Protein 1QLS (pdb70)

B-factor: mean 43.52, std 19.78, range [16.51, 104.33]

Sequence (106 aa):
PTETERCIESLIAIFQKHAGRDGNNTKISKTEFLIFMNTELAAFTQNQKDPGVLDRMMKKLDLDSDGQLDFQEFLNLIGGLAIACHDSFIKSTQKAMVSAFLKQAW

Solvent-accessible surface area: 6908 Å² total; per-residue (Å²): 149,84,118,100,95,98,60,106,119,35,51,84,56,47,3,75,128,4,0,38,123,72,91,54,76,80,51,0,23,85,89,4,2,84,61,4,0,69,85,84,23,25,25,3,14,135,61,23,175,73,110,19,7,18,62,145,24,2,112,171,22,4,124,92,88,71,33,47,0,45,64,124,7,1,63,70,7,43,28,42,29,59,114,41,7,106,68,40,98,54,147,65,76,138,219,124,95,71,41,40,12,8,112,139,34,172

Organism: Sus scrofa (NCBI:txid9823)

Structure (mmCIF, N/CA/C/O backbone):
data_1QLS
#
_entry.id   1QLS
#
_cell.length_a   77.510
_cell.length_b   77.510
_cell.length_c   111.610
_cell.angle_alpha   90.00
_cell.angle_beta   90.00
_cell.angle_gamma   120.00
#
_symmetry.space_group_name_H-M   'P 61 2 2'
#
loop_
_entity.id
_entity.type
_entity.pdbx_description
1 polymer 'S100C PROTEIN'
2 polymer 'ANNEXIN I'
3 non-polymer 'CALCIUM ION'
4 water water
#
loop_
_atom_site.group_PDB
_atom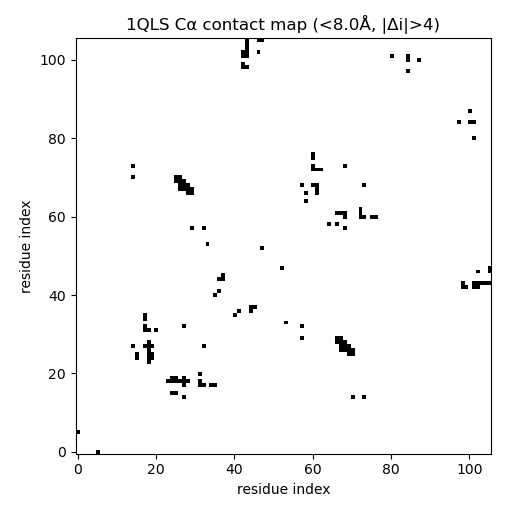_site.id
_atom_site.type_symbol
_atom_site.label_atom_id
_atom_site.label_alt_id
_atom_site.label_comp_id
_atom_site.label_asym_id
_atom_site.label_entity_id
_atom_site.label_seq_id
_atom_site.pdbx_PDB_ins_code
_atom_site.Cartn_x
_atom_site.Cartn_y
_atom_site.Cartn_z
_atom_site.occupancy
_atom_site.B_iso_or_equiv
_atom_site.auth_seq_id
_atom_site.auth_comp_id
_atom_site.auth_asym_id
_atom_site.auth_atom_id
_atom_site.pdbx_PDB_model_num
ATOM 1 N N . PRO A 1 5 ? -13.405 71.471 65.891 1.00 52.35 5 PRO A N 1
ATOM 2 C CA . PRO A 1 5 ? -12.039 71.411 65.295 1.00 50.37 5 PRO A CA 1
ATOM 3 C C . PRO A 1 5 ? -11.889 72.242 64.028 1.00 45.18 5 PRO A C 1
ATOM 4 O O . PRO A 1 5 ? -12.766 72.309 63.176 1.00 44.21 5 PRO A O 1
ATOM 8 N N . THR A 1 6 ? -10.735 72.888 63.924 1.00 42.32 6 THR A N 1
ATOM 9 C CA . THR A 1 6 ? -10.503 73.688 62.683 1.00 39.40 6 THR A CA 1
ATOM 10 C C . THR A 1 6 ? -10.209 72.775 61.524 1.00 37.69 6 THR A C 1
ATOM 11 O O . THR A 1 6 ? -10.000 71.560 61.687 1.00 34.93 6 THR A O 1
ATOM 15 N N . GLU A 1 7 ? -10.130 73.361 60.316 1.00 38.51 7 GLU A N 1
ATOM 16 C CA . GLU A 1 7 ? -9.773 72.516 59.175 1.00 37.89 7 GLU A CA 1
ATOM 17 C C . GLU A 1 7 ? -8.333 71.998 59.384 1.00 35.65 7 GLU A C 1
ATOM 18 O O . GLU A 1 7 ? -8.061 70.866 58.999 1.00 33.94 7 GLU A O 1
ATOM 24 N N . THR A 1 8 ? -7.445 72.805 59.968 1.00 31.94 8 THR A N 1
ATOM 25 C CA . THR A 1 8 ? -6.097 72.293 60.130 1.00 33.38 8 THR A CA 1
ATOM 26 C C . THR A 1 8 ? -6.074 71.160 61.126 1.00 34.17 8 THR A C 1
ATOM 27 O O . THR A 1 8 ? -5.405 70.154 60.911 1.00 32.83 8 THR A O 1
ATOM 31 N N . GLU A 1 9 ? -6.842 71.298 62.212 1.00 34.65 9 GLU A N 1
ATOM 32 C CA . GLU A 1 9 ? -6.896 70.243 63.194 1.00 36.52 9 GLU A CA 1
ATOM 33 C C . GLU A 1 9 ? -7.483 68.942 62.594 1.00 34.11 9 GLU A C 1
ATOM 34 O O . GLU A 1 9 ? -7.049 67.843 62.839 1.00 31.69 9 GLU A O 1
ATOM 40 N N . ARG A 1 10 ? -8.522 69.105 61.806 1.00 33.00 10 ARG A N 1
ATOM 41 C CA . ARG A 1 10 ? -9.185 67.981 61.215 1.00 36.61 10 ARG A CA 1
ATOM 42 C C . ARG A 1 10 ? -8.253 67.248 60.242 1.00 36.86 10 ARG A C 1
ATOM 43 O O . ARG A 1 10 ? -8.276 66.030 60.231 1.00 35.47 10 ARG A O 1
ATOM 51 N N . CYS A 1 11 ? -7.486 68.015 59.453 1.00 33.61 11 CYS A N 1
ATOM 52 C CA . CYS A 1 11 ? -6.567 67.428 58.523 1.00 34.07 11 CYS A CA 1
ATOM 53 C C . CYS A 1 11 ? -5.418 66.750 59.236 1.00 32.34 11 CYS A C 1
ATOM 54 O O . CYS A 1 11 ? -5.003 65.691 58.785 1.00 32.05 11 CYS A O 1
ATOM 57 N N . ILE A 1 12 ? -4.933 67.274 60.363 1.00 30.46 12 ILE A N 1
ATOM 58 C CA . ILE A 1 12 ? -3.880 66.602 61.096 1.00 31.77 12 ILE A CA 1
ATOM 59 C C . ILE A 1 12 ? -4.446 65.262 61.595 1.00 33.32 12 ILE A C 1
ATOM 60 O O . ILE A 1 12 ? -3.826 64.212 61.562 1.00 31.62 12 ILE A O 1
ATOM 65 N N . GLU A 1 13 ? -5.691 65.307 62.067 1.00 32.78 13 GLU A N 1
ATOM 66 C CA . GLU A 1 13 ? -6.287 64.082 62.565 1.00 37.72 13 GLU A CA 1
ATOM 67 C C . GLU A 1 13 ? -6.551 63.029 61.479 1.00 35.20 13 GLU A C 1
ATOM 68 O O . GLU A 1 13 ? -6.337 61.843 61.734 1.00 32.63 13 GLU A O 1
ATOM 74 N N . SER A 1 14 ? -7.034 63.466 60.315 1.00 33.10 14 SER A N 1
ATOM 75 C CA . SER A 1 14 ? -7.216 62.570 59.200 1.00 35.12 14 SER A CA 1
ATOM 76 C C . SER A 1 14 ? -5.861 61.943 58.795 1.00 33.50 14 SER A C 1
ATOM 77 O O . SER A 1 14 ? -5.864 60.751 58.524 1.00 34.35 14 SER A O 1
ATOM 80 N N . LEU A 1 15 ? -4.788 62.759 58.776 1.00 31.56 15 LEU A N 1
ATOM 81 C CA . LEU A 1 15 ? -3.495 62.177 58.391 1.00 31.39 15 LEU A CA 1
ATOM 82 C C . LEU A 1 15 ? -3.161 60.967 59.247 1.00 32.39 15 LEU A C 1
ATOM 83 O O . LEU A 1 15 ? -2.813 59.873 58.747 1.00 32.88 15 LEU A O 1
ATOM 88 N N . ILE A 1 16 ? -3.320 61.151 60.562 1.00 29.56 16 ILE A N 1
ATOM 89 C CA . ILE A 1 16 ? -3.076 60.130 61.530 1.00 29.87 16 ILE A CA 1
ATOM 90 C C . ILE A 1 16 ? -4.012 58.953 61.302 1.00 32.49 16 ILE A C 1
ATOM 91 O O . ILE A 1 16 ? -3.524 57.834 61.302 1.00 32.73 16 ILE A O 1
ATOM 96 N N . ALA A 1 17 ? -5.317 59.186 61.098 1.00 31.16 17 ALA A N 1
ATOM 97 C CA . ALA A 1 17 ? -6.238 58.110 60.892 1.00 30.16 17 ALA A CA 1
ATOM 98 C C . ALA A 1 17 ? -5.924 57.344 59.606 1.00 29.19 17 ALA A C 1
ATOM 99 O O . ALA A 1 17 ? -6.053 56.143 59.569 1.00 29.63 17 ALA A O 1
ATOM 101 N N . ILE A 1 18 ? -5.588 58.065 58.537 1.00 28.34 18 ILE A N 1
ATOM 102 C CA . ILE A 1 18 ? -5.317 57.358 57.277 1.00 27.30 18 ILE A CA 1
ATOM 103 C C . ILE A 1 18 ? -4.104 56.474 57.444 1.00 26.33 18 ILE A C 1
ATOM 104 O O . ILE A 1 18 ? -4.108 55.311 57.042 1.00 27.47 18 ILE A O 1
ATOM 109 N N . PHE A 1 19 ? -3.052 57.032 58.071 1.00 26.52 19 PHE A N 1
ATOM 110 C CA . PHE A 1 19 ? -1.867 56.184 58.265 1.00 26.92 19 PHE A CA 1
ATOM 111 C C . PHE A 1 19 ? -2.217 54.924 59.038 1.00 26.32 19 PHE A C 1
ATOM 112 O O . PHE A 1 19 ? -1.872 53.801 58.659 1.00 26.68 19 PHE A O 1
ATOM 120 N N . GLN A 1 20 ? -2.931 55.085 60.120 1.00 27.77 20 GLN A N 1
ATOM 121 C CA . GLN A 1 20 ? -3.287 54.002 61.028 1.00 30.88 20 GLN A CA 1
ATOM 122 C C . GLN A 1 20 ? -4.173 52.946 60.439 1.00 30.44 20 GLN A C 1
ATOM 123 O O . GLN A 1 20 ? -3.978 51.721 60.588 1.00 27.83 20 GLN A O 1
ATOM 133 N N . LYS A 1 21 ? -5.129 53.364 59.633 1.00 30.73 21 LYS A N 1
ATOM 134 C CA . LYS A 1 21 ? -5.975 52.445 58.904 1.00 33.88 21 LYS A CA 1
ATOM 135 C C . LYS A 1 21 ? -5.144 51.607 57.903 1.00 34.18 21 LYS A C 1
ATOM 136 O O . LYS A 1 21 ? -5.370 50.387 57.784 1.00 35.90 21 LYS A O 1
ATOM 142 N N . HIS A 1 22 ? -4.232 52.259 57.190 1.00 30.33 22 HIS A N 1
ATOM 143 C CA . HIS A 1 22 ? -3.440 51.499 56.212 1.00 29.10 22 HIS A CA 1
ATOM 144 C C . HIS A 1 22 ? -2.303 50.758 56.865 1.00 28.72 22 HIS A C 1
ATOM 145 O O . HIS A 1 22 ? -1.908 49.677 56.422 1.00 28.07 22 HIS A O 1
ATOM 152 N N . ALA A 1 23 ? -1.777 51.330 57.988 1.00 26.35 23 ALA A N 1
ATOM 153 C CA . ALA A 1 23 ? -0.694 50.591 58.628 1.00 25.93 23 ALA A CA 1
ATOM 154 C C . ALA A 1 23 ? -1.281 49.458 59.443 1.00 26.59 23 ALA A C 1
ATOM 155 O O . ALA A 1 23 ? -0.526 48.540 59.727 1.00 23.94 23 ALA A O 1
ATOM 157 N N . GLY A 1 24 ? -2.509 49.407 59.875 1.00 30.46 24 GLY A N 1
ATOM 158 C CA . GLY A 1 24 ? -2.988 48.326 60.709 1.00 29.51 24 GLY A CA 1
ATOM 159 C C . GLY A 1 24 ? -3.557 47.143 60.012 1.00 33.87 24 GLY A C 1
ATOM 160 O O . GLY A 1 24 ? -4.287 46.431 60.690 1.00 35.15 24 GLY A O 1
ATOM 161 N N . ARG A 1 25 ? -3.182 46.807 58.760 1.00 34.05 25 ARG A N 1
ATOM 162 C CA . ARG A 1 25 ? -3.746 45.623 58.159 1.00 32.82 25 ARG A CA 1
ATOM 163 C C . ARG A 1 25 ? -2.938 44.404 58.633 1.00 32.79 25 ARG A C 1
ATOM 164 O O . ARG A 1 25 ? -3.525 43.338 58.718 1.00 35.24 25 ARG A O 1
ATOM 172 N N . ASP A 1 26 ? -1.631 44.517 58.821 1.00 28.27 26 ASP A N 1
ATOM 173 C CA . ASP A 1 26 ? -0.914 43.335 59.267 1.00 27.83 26 ASP A CA 1
ATOM 174 C C . ASP A 1 26 ? -0.724 43.469 60.811 1.00 31.94 26 ASP A C 1
ATOM 175 O O . ASP A 1 26 ? -1.459 44.235 61.460 1.00 30.54 26 ASP A O 1
ATOM 180 N N . GLY A 1 27 ? 0.243 42.764 61.417 1.00 30.42 27 GLY A N 1
ATOM 181 C CA . GLY A 1 27 ? 0.384 42.861 62.875 1.00 31.31 27 GLY A CA 1
ATOM 182 C C . GLY A 1 27 ? 1.186 44.002 63.426 1.00 31.81 27 GLY A C 1
ATOM 183 O O . GLY A 1 27 ? 1.490 44.029 64.619 1.00 32.68 27 GLY A O 1
ATOM 184 N N . ASN A 1 28 ? 1.638 44.921 62.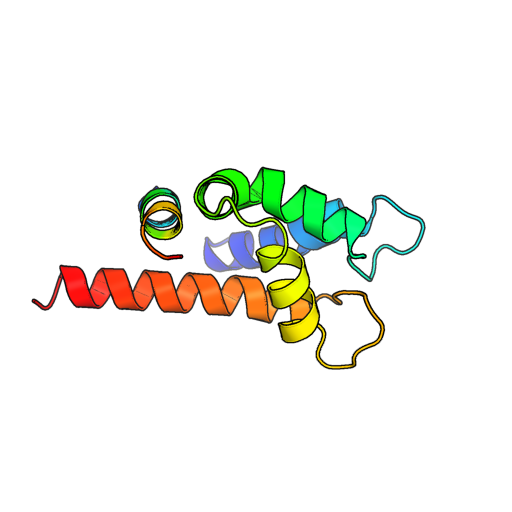554 1.00 27.74 28 ASN A N 1
ATOM 185 C CA . ASN A 1 28 ? 2.415 46.046 63.021 1.00 28.75 28 ASN A CA 1
ATOM 186 C C . ASN A 1 28 ? 1.726 47.334 62.724 1.00 29.12 28 ASN A C 1
ATOM 187 O O . ASN A 1 28 ? 1.993 47.892 61.682 1.00 24.55 28 ASN A O 1
ATOM 192 N N . ASN A 1 29 ? 0.927 48.001 63.540 1.00 30.82 29 ASN A N 1
ATOM 193 C CA . ASN A 1 29 ? 0.332 49.261 63.047 1.00 22.72 29 ASN A CA 1
ATOM 194 C C . ASN A 1 29 ? 1.187 50.443 63.156 1.00 23.04 29 ASN A C 1
ATOM 195 O O . ASN A 1 29 ? 0.623 51.565 63.105 1.00 23.98 29 ASN A O 1
ATOM 200 N N . THR A 1 30 ? 2.502 50.365 63.271 1.00 20.36 30 THR A N 1
ATOM 201 C CA . THR A 1 30 ? 3.283 51.580 63.316 1.00 22.62 30 THR A CA 1
ATOM 202 C C . THR A 1 30 ? 4.102 51.666 62.038 1.00 24.45 30 THR A C 1
ATOM 203 O O . THR A 1 30 ? 4.871 52.617 61.840 1.00 24.46 30 THR A O 1
ATOM 207 N N . LYS A 1 31 ? 3.898 50.680 61.137 1.00 22.82 31 LYS A N 1
ATOM 208 C CA . LYS A 1 31 ? 4.730 50.742 59.894 1.00 24.63 31 LYS A CA 1
ATOM 209 C C . LYS A 1 31 ? 3.923 50.451 58.651 1.00 24.92 31 LYS A C 1
ATOM 210 O O . LYS A 1 31 ? 2.983 49.640 58.747 1.00 20.50 31 LYS A O 1
ATOM 216 N N . ILE A 1 32 ? 4.050 51.120 57.511 1.00 24.37 32 ILE A N 1
ATOM 217 C CA . ILE A 1 32 ? 3.207 50.664 56.366 1.00 19.83 32 ILE A CA 1
ATOM 218 C C . ILE A 1 32 ? 4.067 49.713 55.602 1.00 19.93 32 ILE A C 1
ATOM 219 O O . ILE A 1 32 ? 5.216 50.111 55.197 1.00 18.53 32 ILE A O 1
ATOM 224 N N . SER A 1 33 ? 3.708 48.412 55.451 1.00 17.57 33 SER A N 1
ATOM 225 C CA . SER A 1 33 ? 4.677 47.625 54.620 1.00 21.85 33 SER A CA 1
ATOM 226 C C . SER A 1 33 ? 4.458 47.910 53.085 1.00 23.10 33 SER A C 1
ATOM 227 O O . SER A 1 33 ? 3.577 48.691 52.671 1.00 21.72 33 SER A O 1
ATOM 230 N N . LYS A 1 34 ? 5.228 47.288 52.226 1.00 24.52 34 LYS A N 1
ATOM 231 C CA . LYS A 1 34 ? 5.151 47.402 50.765 1.00 27.50 34 LYS A CA 1
ATOM 232 C C . LYS A 1 34 ? 3.759 47.011 50.275 1.00 25.23 34 LYS A C 1
ATOM 233 O O . LYS A 1 34 ? 3.103 47.756 49.586 1.00 25.45 34 LYS A O 1
ATOM 239 N N . THR A 1 35 ? 3.204 45.917 50.835 1.00 22.36 35 THR A N 1
ATOM 240 C CA . THR A 1 35 ? 1.871 45.534 50.453 1.00 25.38 35 THR A CA 1
ATOM 241 C C . THR A 1 35 ? 0.818 46.564 50.808 1.00 26.95 35 THR A C 1
ATOM 242 O O . THR A 1 35 ? -0.142 46.923 50.063 1.00 29.18 35 THR A O 1
ATOM 246 N N . GLU A 1 36 ? 0.927 47.103 52.003 1.00 22.89 36 GLU A N 1
ATOM 247 C CA . GLU A 1 36 ? 0.013 48.101 52.470 1.00 23.23 36 GLU A CA 1
ATOM 248 C C . GLU A 1 36 ? 0.218 49.413 51.720 1.00 17.98 36 GLU A C 1
ATOM 249 O O . GLU A 1 36 ? -0.771 50.105 51.627 1.00 19.76 36 GLU A O 1
ATOM 255 N N . PHE A 1 37 ? 1.422 49.702 51.309 1.00 16.51 37 PHE A N 1
ATOM 256 C CA . PHE A 1 37 ? 1.649 50.957 50.571 1.00 21.87 37 PHE A CA 1
ATOM 257 C C . PHE A 1 37 ? 0.955 50.780 49.155 1.00 25.57 37 PHE A C 1
ATOM 258 O O . PHE A 1 37 ? 0.281 51.679 48.686 1.00 24.51 37 PHE A O 1
ATOM 266 N N . LEU A 1 38 ? 1.085 49.593 48.584 1.00 26.47 38 LEU A N 1
ATOM 267 C CA . LEU A 1 38 ? 0.464 49.205 47.306 1.00 30.30 38 LEU A CA 1
ATOM 268 C C . LEU A 1 38 ? -1.034 49.448 47.371 1.00 27.54 38 LEU A C 1
ATOM 269 O O . LEU A 1 38 ? -1.627 50.082 46.504 1.00 29.03 38 LEU A O 1
ATOM 274 N N . ILE A 1 39 ? -1.661 49.018 48.463 1.00 26.46 39 ILE A N 1
ATOM 275 C CA . ILE A 1 39 ? -3.091 49.210 48.639 1.00 25.80 39 ILE A CA 1
ATOM 276 C C . ILE A 1 39 ? -3.456 50.655 48.865 1.00 27.31 39 ILE A C 1
ATOM 277 O O . ILE A 1 39 ? -4.464 51.129 48.327 1.00 28.28 39 ILE A O 1
ATOM 282 N N . PHE A 1 40 ? -2.645 51.362 49.686 1.00 26.01 40 PHE A N 1
ATOM 283 C CA . PHE A 1 40 ? -2.928 52.764 49.950 1.00 25.44 40 PHE A CA 1
ATOM 284 C C . PHE A 1 40 ? -2.873 53.559 48.590 1.00 26.28 40 PHE A C 1
ATOM 285 O O . PHE A 1 40 ? -3.773 54.299 48.322 1.00 24.92 40 PHE A O 1
ATOM 293 N N . MET A 1 41 ? -1.817 53.388 47.835 1.00 24.92 41 MET A N 1
ATOM 294 C CA . MET A 1 41 ? -1.560 54.020 46.573 1.00 30.61 41 MET A CA 1
ATOM 295 C C . MET A 1 41 ? -2.668 53.652 45.554 1.00 33.52 41 MET A C 1
ATOM 296 O O . MET A 1 41 ? -3.163 54.541 44.868 1.00 34.44 41 MET A O 1
ATOM 301 N N . ASN A 1 42 ? -3.198 52.436 45.578 1.00 33.31 42 ASN A N 1
ATOM 302 C CA . ASN A 1 42 ? -4.277 52.140 44.626 1.00 36.74 42 ASN A CA 1
ATOM 303 C C . ASN A 1 42 ? -5.642 52.491 45.148 1.00 38.00 42 ASN A C 1
ATOM 304 O O . ASN A 1 42 ? -6.635 52.130 44.507 1.00 39.22 42 ASN A O 1
ATOM 309 N N . THR A 1 43 ? -5.793 53.100 46.324 1.00 36.80 43 THR A N 1
ATOM 310 C CA . THR A 1 43 ? -7.122 53.397 46.790 1.00 39.07 43 THR A CA 1
ATOM 311 C C . THR A 1 43 ? -7.227 54.846 47.283 1.00 41.52 43 THR A C 1
ATOM 312 O O . THR A 1 43 ? -8.304 55.404 47.082 1.00 46.84 43 THR A O 1
ATOM 316 N N . GLU A 1 44 ? -6.243 55.431 47.956 1.00 38.25 44 GLU A N 1
ATOM 317 C CA . GLU A 1 44 ? -6.367 56.796 48.453 1.00 36.67 44 GLU A CA 1
ATOM 318 C C . GLU A 1 44 ? -5.799 57.704 47.338 1.00 34.05 44 GLU A C 1
ATOM 319 O O . GLU A 1 44 ? -6.282 58.800 47.182 1.00 34.37 44 GLU A O 1
ATOM 325 N N . LEU A 1 45 ? -4.773 57.197 46.666 1.00 28.20 45 LEU A N 1
ATOM 326 C CA . LEU A 1 45 ? -4.154 57.919 45.612 1.00 31.37 45 LEU A CA 1
ATOM 327 C C . LEU A 1 45 ? -4.358 57.268 44.232 1.00 33.02 45 LEU A C 1
ATOM 328 O O . LEU A 1 45 ? -3.460 57.298 43.411 1.00 29.99 45 LEU A O 1
ATOM 333 N N . ALA A 1 46 ? -5.467 56.577 44.029 1.00 35.80 46 ALA A N 1
ATOM 334 C CA . ALA A 1 46 ? -5.792 55.875 42.784 1.00 42.48 46 ALA A CA 1
ATOM 335 C C . ALA A 1 46 ? -5.575 56.733 41.536 1.00 45.67 46 ALA A C 1
ATOM 336 O O . ALA A 1 46 ? -4.945 56.293 40.567 1.00 46.91 46 ALA A O 1
ATOM 338 N N . ALA A 1 47 ? -6.026 57.979 41.568 1.00 47.33 47 ALA A N 1
ATOM 339 C CA . ALA A 1 47 ? -5.938 58.922 40.485 1.00 50.83 47 ALA A CA 1
ATOM 340 C C . ALA A 1 47 ? -4.535 59.187 40.022 1.00 53.12 47 ALA A C 1
ATOM 341 O O . ALA A 1 47 ? -4.234 59.293 38.818 1.00 53.04 47 ALA A O 1
ATOM 343 N N . PHE A 1 48 ? -3.585 59.259 40.936 1.00 53.87 48 PHE A N 1
ATOM 344 C CA . PHE A 1 48 ? -2.193 59.475 40.529 1.00 54.07 48 PHE A CA 1
ATOM 345 C C . PHE A 1 48 ? -1.605 58.142 40.132 1.00 56.70 48 PHE A C 1
ATOM 346 O O . PHE A 1 48 ? -0.696 58.041 39.300 1.00 56.10 48 PHE A O 1
ATOM 354 N N . THR A 1 49 ? -2.074 57.079 40.800 1.00 58.39 49 THR A N 1
ATOM 355 C CA . THR A 1 49 ? -1.499 55.763 40.540 1.00 63.46 49 THR A CA 1
ATOM 356 C C . THR A 1 49 ? -1.903 55.172 39.196 1.00 67.39 49 THR A C 1
ATOM 357 O O . THR A 1 49 ? -1.056 54.686 38.446 1.00 65.32 49 THR A O 1
ATOM 361 N N . GLN A 1 50 ? -3.202 55.193 38.917 1.00 73.91 50 GLN A N 1
ATOM 362 C CA . GLN A 1 50 ? -3.740 54.654 37.682 1.00 80.95 50 GLN A CA 1
ATOM 363 C C . GLN A 1 50 ? -3.098 55.281 36.458 1.00 84.02 50 GLN A C 1
ATOM 364 O O . GLN A 1 50 ? -2.841 54.553 35.496 1.00 85.33 50 GLN A O 1
ATOM 370 N N . ASN A 1 51 ? -2.845 56.580 36.487 1.00 87.88 51 ASN A N 1
ATOM 371 C CA . ASN A 1 51 ? -2.170 57.203 35.327 1.00 92.16 51 ASN A CA 1
ATOM 372 C C . ASN A 1 51 ? -0.933 56.386 34.981 1.00 93.75 51 ASN A C 1
ATOM 373 O O . ASN A 1 51 ? -0.888 55.745 33.922 1.00 94.70 51 ASN A O 1
ATOM 378 N N . GLN A 1 52 ? 0.070 56.374 35.843 1.00 94.80 52 GLN A N 1
ATOM 379 C CA . GLN A 1 52 ? 1.300 55.606 35.608 1.00 95.87 52 GLN A CA 1
ATOM 380 C C . GLN A 1 52 ? 0.958 54.162 35.279 1.00 95.84 52 GLN A C 1
ATOM 381 O O . GLN A 1 52 ? 0.045 53.593 35.900 1.00 96.96 52 GLN A O 1
ATOM 387 N N . LYS A 1 53 ? 1.581 53.543 34.274 1.00 94.63 53 LYS A N 1
ATOM 388 C CA . LYS A 1 53 ? 1.267 52.174 33.867 1.00 92.61 53 LYS A CA 1
ATOM 389 C C . LYS A 1 53 ? 2.441 51.226 34.076 1.00 90.53 53 LYS A C 1
ATOM 390 O O . LYS A 1 53 ? 2.356 50.016 33.854 1.00 89.53 53 LYS A O 1
ATOM 396 N N . ASP A 1 54 ? 3.554 51.822 34.498 1.00 88.48 54 ASP A N 1
ATOM 397 C CA . ASP A 1 54 ? 4.764 51.032 34.772 1.00 85.60 54 ASP A CA 1
ATOM 398 C C . ASP A 1 54 ? 4.696 50.713 36.265 1.00 83.39 54 ASP A C 1
ATOM 399 O O . ASP A 1 54 ? 4.681 51.594 37.115 1.00 81.93 54 ASP A O 1
ATOM 404 N N . PRO A 1 55 ? 4.569 49.433 36.578 1.00 82.06 55 PRO A N 1
ATOM 405 C CA . PRO A 1 55 ? 4.441 48.957 37.943 1.00 79.63 55 PRO A CA 1
ATOM 406 C C . PRO A 1 55 ? 5.711 49.063 38.759 1.00 75.73 55 PRO A C 1
ATOM 407 O O . PRO A 1 55 ? 5.686 48.900 39.983 1.00 77.68 55 PRO A O 1
ATOM 411 N N . GLY A 1 56 ? 6.847 49.355 38.126 1.00 69.59 56 GLY A N 1
ATOM 412 C CA . GLY A 1 56 ? 8.101 49.522 38.835 1.00 62.00 56 GLY A CA 1
ATOM 413 C C . GLY A 1 56 ? 8.120 50.915 39.508 1.00 55.79 56 GLY A C 1
ATOM 414 O O . GLY A 1 56 ? 8.965 51.138 40.359 1.00 55.23 56 GLY A O 1
ATOM 415 N N . VAL A 1 57 ? 7.234 51.817 39.133 1.00 49.78 57 VAL A N 1
ATOM 416 C CA . VAL A 1 57 ? 7.187 53.136 39.707 1.00 47.45 57 VAL A CA 1
ATOM 417 C C . VAL A 1 57 ? 6.984 53.098 41.226 1.00 46.31 57 VAL A C 1
ATOM 418 O O . VAL A 1 57 ? 7.818 53.618 41.960 1.00 46.83 57 VAL A O 1
ATOM 422 N N . LEU A 1 58 ? 5.985 52.402 41.740 1.00 44.90 58 LEU A N 1
ATOM 423 C CA . LEU A 1 58 ? 5.744 52.278 43.163 1.00 45.57 58 LEU A CA 1
ATOM 424 C C . LEU A 1 58 ? 6.919 51.669 43.880 1.00 44.62 58 LEU A C 1
ATOM 425 O O . LEU A 1 58 ? 7.245 52.068 44.987 1.00 43.31 58 LEU A O 1
ATOM 430 N N . ASP A 1 59 ? 7.596 50.716 43.239 1.00 46.25 59 ASP A N 1
ATOM 431 C CA . ASP A 1 59 ? 8.745 50.115 43.904 1.00 47.75 59 ASP A CA 1
ATOM 432 C C . ASP A 1 59 ? 9.814 51.204 44.030 1.00 47.62 59 ASP A C 1
ATOM 433 O O . ASP A 1 59 ? 10.544 51.187 45.001 1.00 47.34 59 ASP A O 1
ATOM 438 N N . ARG A 1 60 ? 9.857 52.069 43.016 1.00 46.47 60 ARG A N 1
ATOM 439 C CA . ARG A 1 60 ? 10.887 53.117 43.077 1.00 47.74 60 ARG A CA 1
ATOM 440 C C . ARG A 1 60 ? 10.443 54.183 44.054 1.00 42.92 60 ARG A C 1
ATOM 441 O O . ARG A 1 60 ? 11.285 54.775 44.689 1.00 41.76 60 ARG A O 1
ATOM 449 N N . MET A 1 61 ? 9.149 54.442 44.190 1.00 41.31 61 MET A N 1
ATOM 450 C CA . MET A 1 61 ? 8.742 55.466 45.161 1.00 42.21 61 MET A CA 1
ATOM 451 C C . MET A 1 61 ? 9.032 54.958 46.606 1.00 38.99 61 MET A C 1
ATOM 452 O O . MET A 1 61 ? 9.567 55.656 47.451 1.00 37.88 61 MET A O 1
ATOM 457 N N . MET A 1 62 ? 8.734 53.706 46.826 1.00 37.61 62 MET A N 1
ATOM 458 C CA . MET A 1 62 ? 8.916 53.071 48.123 1.00 40.69 62 MET A CA 1
ATOM 459 C C . MET A 1 62 ? 10.361 53.182 48.571 1.00 40.52 62 MET A C 1
ATOM 460 O O . MET A 1 62 ? 10.610 53.625 49.706 1.00 38.96 62 MET A O 1
ATOM 465 N N . LYS A 1 63 ? 11.297 52.831 47.690 1.00 40.89 63 LYS A N 1
ATOM 466 C CA . LYS A 1 63 ? 12.697 52.896 48.021 1.00 44.53 63 LYS A CA 1
ATOM 467 C C . LYS A 1 63 ? 13.137 54.322 48.347 1.00 42.02 63 LYS A C 1
ATOM 468 O O . LYS A 1 63 ? 13.820 54.533 49.351 1.00 41.16 63 LYS A O 1
ATOM 474 N N . LYS A 1 64 ? 12.661 55.254 47.573 1.00 39.73 64 LYS A N 1
ATOM 475 C CA . LYS A 1 64 ? 12.937 56.650 47.774 1.00 41.99 64 LYS A CA 1
ATOM 476 C C . LYS A 1 64 ? 12.340 57.155 49.089 1.00 40.56 64 LYS A C 1
ATOM 477 O O . LYS A 1 64 ? 12.915 58.037 49.706 1.00 39.96 64 LYS A O 1
ATOM 483 N N . LEU A 1 65 ? 11.172 56.672 49.518 1.00 37.50 65 LEU A N 1
ATOM 484 C CA . LEU A 1 65 ? 10.580 57.183 50.741 1.00 35.63 65 LEU A CA 1
ATOM 485 C C . LEU A 1 65 ? 11.113 56.502 51.995 1.00 35.57 65 LEU A C 1
ATOM 486 O O . LEU A 1 65 ? 11.025 57.056 53.084 1.00 35.91 65 LEU A O 1
ATOM 491 N N . ASP A 1 66 ? 11.635 55.295 51.819 1.00 35.58 66 ASP A N 1
ATOM 492 C CA . ASP A 1 66 ? 12.132 54.480 52.904 1.00 36.18 66 ASP A CA 1
ATOM 493 C C . ASP A 1 66 ? 13.487 55.000 53.347 1.00 37.67 66 ASP A C 1
ATOM 494 O O . ASP A 1 66 ? 14.494 54.350 53.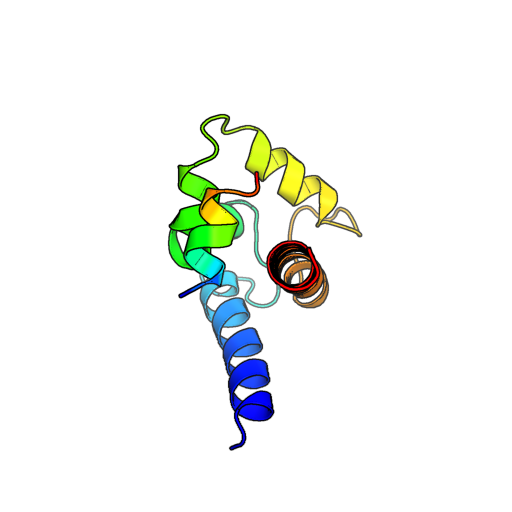089 1.00 39.25 66 ASP A O 1
ATOM 499 N N . LEU A 1 67 ? 13.526 56.144 54.028 1.00 37.62 67 LEU A N 1
ATOM 500 C CA . LEU A 1 67 ? 14.790 56.688 54.436 1.00 41.37 67 LEU A CA 1
ATOM 501 C C . LEU A 1 67 ? 15.627 55.840 55.353 1.00 41.38 67 LEU A C 1
ATOM 502 O O . LEU A 1 67 ? 16.848 55.989 55.213 1.00 44.21 67 LEU A O 1
ATOM 507 N N . ASP A 1 68 ? 15.135 55.009 56.246 1.00 40.80 68 ASP A N 1
ATOM 508 C CA . ASP A 1 68 ? 16.110 54.269 57.075 1.00 42.20 68 ASP A CA 1
ATOM 509 C C . ASP A 1 68 ? 16.300 52.877 56.506 1.00 42.80 68 ASP A C 1
ATOM 510 O O . ASP A 1 68 ? 16.881 51.966 57.039 1.00 44.05 68 ASP A O 1
ATOM 515 N N . SER A 1 69 ? 15.753 52.662 55.334 1.00 43.01 69 SER A N 1
ATOM 516 C CA . SER A 1 69 ? 15.844 51.456 54.581 1.00 46.65 69 SER A CA 1
ATOM 517 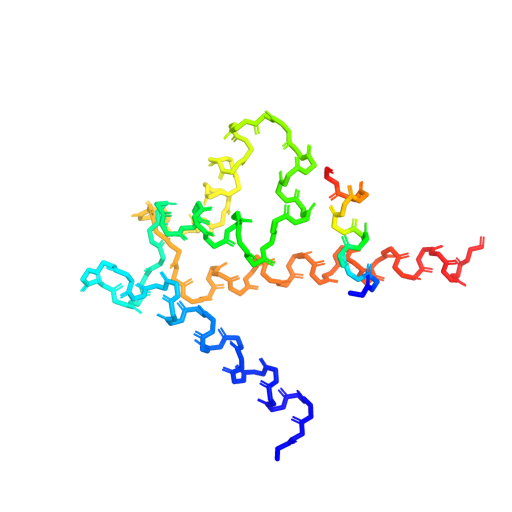C C . SER A 1 69 ? 15.599 50.143 55.261 1.00 45.07 69 SER A C 1
ATOM 518 O O . SER A 1 69 ? 16.238 49.113 54.991 1.00 46.28 69 SER A O 1
ATOM 521 N N . ASP A 1 70 ? 14.575 50.077 56.117 1.00 42.42 70 ASP A N 1
ATOM 522 C CA . ASP A 1 70 ? 14.076 48.917 56.794 1.00 37.45 70 ASP A CA 1
ATOM 523 C C . ASP A 1 70 ? 12.980 48.257 55.960 1.00 33.79 70 ASP A C 1
ATOM 524 O O . ASP A 1 70 ? 12.400 47.273 56.397 1.00 36.02 70 ASP A O 1
ATOM 529 N N . GLY A 1 71 ? 12.626 48.759 54.793 1.00 34.08 71 GLY A N 1
ATOM 530 C CA . GLY A 1 71 ? 11.615 48.171 53.902 1.00 29.64 71 GLY A CA 1
ATOM 531 C C . GLY A 1 71 ? 10.184 48.546 54.224 1.00 32.04 71 GLY A C 1
ATOM 532 O O . GLY A 1 71 ? 9.232 47.931 53.650 1.00 30.07 71 GLY A O 1
ATOM 533 N N . GLN A 1 72 ? 9.925 49.497 55.170 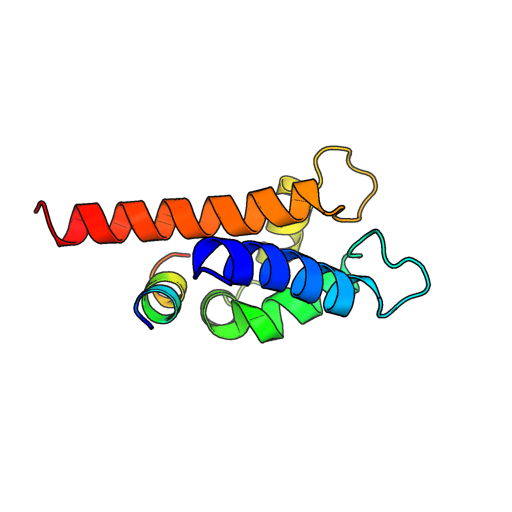1.00 27.63 72 GLN A N 1
ATOM 534 C CA . GLN A 1 72 ? 8.505 49.781 55.519 1.00 26.68 72 GLN A CA 1
ATOM 535 C C . GLN A 1 72 ? 8.300 51.262 55.630 1.00 25.73 72 GLN A C 1
ATOM 536 O O . GLN A 1 72 ? 9.346 51.889 55.625 1.00 24.05 72 GLN A O 1
ATOM 542 N N . LEU A 1 73 ? 7.183 51.930 55.683 1.00 23.63 73 LEU A N 1
ATOM 543 C CA . LEU A 1 73 ? 7.214 53.377 55.812 1.00 22.56 73 LEU A CA 1
ATOM 544 C C . LEU A 1 73 ? 6.724 53.644 57.262 1.00 24.18 73 LEU A C 1
ATOM 545 O O . LEU A 1 73 ? 5.694 53.073 57.648 1.00 21.76 73 LEU A O 1
ATOM 550 N N . ASP A 1 74 ? 7.453 54.490 58.003 1.00 20.61 74 ASP A N 1
ATOM 551 C CA . ASP A 1 74 ? 6.839 54.818 59.337 1.00 23.54 74 ASP A CA 1
ATOM 552 C C . ASP A 1 74 ? 6.035 56.072 59.126 1.00 22.58 74 ASP A C 1
ATOM 553 O O . ASP A 1 74 ? 6.015 56.594 57.975 1.00 22.65 74 ASP A O 1
ATOM 558 N N . PHE A 1 75 ? 5.389 56.641 60.130 1.00 24.14 75 PHE A N 1
ATOM 559 C CA . PHE A 1 75 ? 4.581 57.838 59.944 1.00 24.95 75 PHE A CA 1
ATOM 560 C C . PHE A 1 75 ? 5.240 59.030 59.297 1.00 25.25 75 PHE A C 1
ATOM 561 O O . PHE A 1 75 ? 4.712 59.787 58.493 1.00 21.04 75 PHE A O 1
ATOM 569 N N . GLN A 1 76 ? 6.456 59.306 59.728 1.00 25.58 76 GLN A N 1
ATOM 570 C CA . GLN A 1 76 ? 7.178 60.430 59.204 1.00 28.04 76 GLN A CA 1
ATOM 571 C C . GLN A 1 76 ? 7.497 60.240 57.723 1.00 25.75 76 GLN A C 1
ATOM 572 O O . GLN A 1 76 ? 7.435 61.190 56.985 1.00 27.89 76 GLN A O 1
ATOM 578 N N . GLU A 1 77 ? 7.906 59.080 57.296 1.00 26.02 77 GLU A N 1
ATOM 579 C CA . GLU A 1 77 ? 8.203 58.771 55.901 1.00 26.13 77 GLU A CA 1
ATOM 580 C C . GLU A 1 77 ? 6.923 58.885 55.093 1.00 26.64 77 GLU A C 1
ATOM 581 O O . GLU A 1 77 ? 6.981 59.412 53.988 1.00 30.19 77 GLU A O 1
ATOM 587 N N . PHE A 1 78 ? 5.843 58.427 55.696 1.00 23.04 78 PHE A N 1
ATOM 588 C CA . PHE A 1 78 ? 4.560 58.591 54.986 1.00 26.16 78 PHE A CA 1
ATOM 589 C C . PHE A 1 78 ? 4.233 60.065 54.857 1.00 26.53 78 PHE A C 1
ATOM 590 O O . PHE A 1 78 ? 3.734 60.520 53.824 1.00 27.82 78 PHE A O 1
ATOM 598 N N . LEU A 1 79 ? 4.502 60.895 55.853 1.00 25.86 79 LEU A N 1
ATOM 599 C CA . LEU A 1 79 ? 4.246 62.322 55.745 1.00 26.81 79 LEU A CA 1
ATOM 600 C C . LEU A 1 79 ? 5.087 62.970 54.642 1.00 25.03 79 LEU A C 1
ATOM 601 O O . LEU A 1 79 ? 4.579 63.894 54.030 1.00 27.16 79 LEU A O 1
ATOM 606 N N . ASN A 1 80 ? 6.301 62.576 54.356 1.00 25.48 80 ASN A N 1
ATOM 607 C CA . ASN A 1 80 ? 7.136 63.111 53.301 1.00 28.54 80 ASN A CA 1
ATOM 608 C C . ASN A 1 80 ? 6.454 62.799 51.941 1.00 31.02 80 ASN A C 1
ATOM 609 O O . ASN A 1 80 ? 6.490 63.650 51.056 1.00 33.33 80 ASN A O 1
ATOM 614 N N . LEU A 1 81 ? 5.709 61.700 51.818 1.00 28.87 81 LEU A N 1
ATOM 615 C CA . LEU A 1 81 ? 4.938 61.409 50.614 1.00 31.92 81 LEU A CA 1
ATOM 616 C C . LEU A 1 81 ? 3.795 62.414 50.505 1.00 31.01 81 LEU A C 1
ATOM 617 O O . LEU A 1 81 ? 3.604 63.033 49.484 1.00 30.39 81 LEU A O 1
ATOM 622 N N . ILE A 1 82 ? 3.026 62.592 51.577 1.00 30.06 82 ILE A N 1
ATOM 623 C CA . ILE A 1 82 ? 1.925 63.536 51.549 1.00 27.01 82 ILE A CA 1
ATOM 624 C C . ILE A 1 82 ? 2.439 64.930 51.217 1.00 27.50 82 ILE A C 1
ATOM 625 O O . ILE A 1 82 ? 1.912 65.599 50.306 1.00 28.71 82 ILE A O 1
ATOM 630 N N . GLY A 1 83 ? 3.493 65.372 51.833 1.00 23.08 83 GLY A N 1
ATOM 631 C CA . GLY A 1 83 ? 4.088 66.656 51.654 1.00 27.40 83 GLY A CA 1
ATOM 632 C C . GLY A 1 83 ? 4.657 66.842 50.209 1.00 28.24 83 GLY A C 1
ATOM 633 O O . GLY A 1 83 ? 4.416 67.876 49.626 1.00 27.03 83 GLY A O 1
ATOM 634 N N . GLY A 1 84 ? 5.376 65.875 49.685 1.00 27.88 84 GLY A N 1
ATOM 635 C CA . GLY A 1 84 ? 5.922 65.948 48.343 1.00 29.12 84 GLY A CA 1
ATOM 636 C C . GLY A 1 84 ? 4.800 66.165 47.316 1.00 29.15 84 GLY A C 1
ATOM 637 O O . GLY A 1 84 ? 4.936 67.019 46.452 1.00 32.88 84 GLY A O 1
ATOM 638 N N . LEU A 1 85 ? 3.690 65.479 47.443 1.00 27.62 85 LEU A N 1
ATOM 639 C CA . LEU A 1 85 ? 2.531 65.652 46.605 1.00 30.38 85 LEU A CA 1
ATOM 640 C C . LEU A 1 85 ? 1.840 67.001 46.796 1.00 30.77 85 LEU A C 1
ATOM 641 O O . LEU A 1 85 ? 1.379 67.618 45.828 1.00 31.40 85 LEU A O 1
ATOM 646 N N . ALA A 1 86 ? 1.697 67.471 48.050 1.00 28.12 86 ALA A N 1
ATOM 647 C CA . ALA A 1 86 ? 1.039 68.746 48.260 1.00 26.64 86 ALA A CA 1
ATOM 648 C C . ALA A 1 86 ? 1.984 69.816 47.685 1.00 23.82 86 ALA A C 1
ATOM 649 O O . ALA A 1 86 ? 1.517 70.769 47.106 1.00 26.12 86 ALA A O 1
ATOM 651 N N . ILE A 1 87 ? 3.277 69.711 47.808 1.00 24.19 87 ILE A N 1
ATOM 652 C CA . ILE A 1 87 ? 4.175 70.715 47.267 1.00 28.75 87 ILE A CA 1
ATOM 653 C C . ILE A 1 87 ? 4.079 70.751 45.730 1.00 32.26 87 ILE A C 1
ATOM 654 O O . ILE A 1 87 ? 3.874 71.815 45.153 1.00 32.07 87 ILE A O 1
ATOM 659 N N . ALA A 1 88 ? 4.128 69.618 45.036 1.00 31.63 88 ALA A N 1
ATOM 660 C CA . ALA A 1 88 ? 3.987 69.640 43.580 1.00 33.95 88 ALA A CA 1
ATOM 661 C C . ALA A 1 88 ? 2.655 70.235 43.208 1.00 35.63 88 ALA A C 1
ATOM 662 O O . ALA A 1 88 ? 2.509 71.050 42.296 1.00 37.62 88 ALA A O 1
ATOM 664 N N . CYS A 1 89 ? 1.575 69.898 43.915 1.00 35.75 89 CYS A N 1
ATOM 665 C CA . CYS A 1 89 ? 0.291 70.449 43.578 1.00 35.02 89 CYS A CA 1
ATOM 666 C C . CYS A 1 89 ? 0.190 71.957 43.785 1.00 37.48 89 CYS A C 1
ATOM 667 O O . CYS A 1 89 ? -0.503 72.684 43.070 1.00 36.97 89 CYS A O 1
ATOM 671 N N . HIS A 1 90 ? 0.869 72.443 44.841 1.00 34.51 90 HIS A N 1
ATOM 672 C CA . HIS A 1 90 ? 0.818 73.870 45.135 1.00 33.16 90 HIS A CA 1
ATOM 673 C C . HIS A 1 90 ? 1.670 74.600 44.068 1.00 33.23 90 HIS A C 1
ATOM 674 O O . HIS A 1 90 ? 1.298 75.673 43.663 1.00 29.00 90 HIS A O 1
ATOM 681 N N . ASP A 1 91 ? 2.769 74.032 43.649 1.00 34.46 91 ASP A N 1
ATOM 682 C CA . ASP A 1 91 ? 3.620 74.582 42.618 1.00 40.89 91 ASP A CA 1
ATOM 683 C C . ASP A 1 91 ? 2.800 74.704 41.296 1.00 40.29 91 ASP A C 1
ATOM 684 O O . ASP A 1 91 ? 2.865 75.768 40.693 1.00 38.95 91 ASP A O 1
ATOM 689 N N . SER A 1 92 ? 2.020 73.709 40.931 1.00 38.90 92 SER A N 1
ATOM 690 C CA . SER A 1 92 ? 1.173 73.774 39.767 1.00 40.04 92 SER A CA 1
ATOM 691 C C . SER A 1 92 ? 0.078 74.813 39.938 1.00 39.26 92 SER A C 1
ATOM 692 O O . SER A 1 92 ? -0.285 75.449 38.962 1.00 38.31 92 SER A O 1
ATOM 695 N N . PHE A 1 93 ? -0.455 74.953 41.169 1.00 37.85 93 PHE A N 1
ATOM 696 C CA . PHE A 1 93 ? -1.500 75.976 41.295 1.00 38.84 93 PHE A CA 1
ATOM 697 C C . PHE A 1 93 ? -0.825 77.364 41.107 1.00 37.72 93 PHE A C 1
ATOM 698 O O . PHE A 1 93 ? -1.455 78.237 40.524 1.00 38.34 93 PHE A O 1
ATOM 706 N N . ILE A 1 94 ? 0.392 77.597 41.565 1.00 37.01 94 ILE A N 1
ATOM 707 C CA . ILE A 1 94 ? 1.035 78.902 41.397 1.00 40.45 94 ILE A CA 1
ATOM 708 C C . ILE A 1 94 ? 1.320 79.161 39.891 1.00 38.45 94 ILE A C 1
ATOM 709 O O . ILE A 1 94 ? 1.034 80.219 39.339 1.00 36.09 94 ILE A O 1
ATOM 714 N N . LYS A 1 95 ? 1.889 78.186 39.240 1.00 40.02 95 LYS A N 1
ATOM 715 C CA . LYS A 1 95 ? 2.261 78.151 37.834 1.00 44.59 95 LYS A CA 1
ATOM 716 C C . LYS A 1 95 ? 1.065 78.484 36.942 1.00 45.14 95 LYS A C 1
ATOM 717 O O . LYS A 1 95 ? 1.149 79.259 36.012 1.00 48.08 95 LYS A O 1
ATOM 723 N N . SER A 1 96 ? -0.094 77.986 37.289 1.00 46.03 96 SER A N 1
ATOM 724 C CA . SER A 1 96 ? -1.335 78.162 36.601 1.00 46.08 96 SER A CA 1
ATOM 725 C C . SER A 1 96 ? -1.975 79.498 36.877 1.00 46.41 96 SER A C 1
ATOM 726 O O . SER A 1 96 ? -2.703 80.033 36.033 1.00 44.29 96 SER A O 1
ATOM 729 N N . THR A 1 97 ? -1.730 80.059 38.074 1.00 44.76 97 THR A N 1
ATOM 730 C CA . THR A 1 97 ? -2.381 81.353 38.314 1.00 41.36 97 THR A CA 1
ATOM 731 C C . THR A 1 97 ? -1.429 82.517 38.170 1.00 40.01 97 THR A C 1
ATOM 732 O O . THR A 1 97 ? -1.878 83.653 38.037 1.00 42.22 97 THR A O 1
ATOM 736 N N . GLN A 1 98 ? -0.126 82.364 38.253 1.00 38.69 98 GLN A N 1
ATOM 737 C CA . GLN A 1 98 ? 0.796 83.539 38.098 1.00 37.71 98 GLN A CA 1
ATOM 738 C C . GLN A 1 98 ? 1.547 83.228 36.806 1.00 38.66 98 GLN A C 1
ATOM 739 O O . GLN A 1 98 ? 2.741 82.956 36.791 1.00 40.98 98 GLN A O 1
ATOM 745 N N . LYS A 1 99 ? 0.770 83.226 35.732 1.00 38.71 99 LYS A N 1
ATOM 746 C CA . LYS A 1 99 ? 1.313 82.891 34.436 1.00 44.06 99 LYS A CA 1
ATOM 747 C C . LYS A 1 99 ? 1.448 84.017 33.424 1.00 41.68 99 LYS A C 1
ATOM 748 O O . LYS A 1 99 ? 2.129 83.620 32.434 1.00 45.91 99 LYS A O 1
ATOM 758 N N . ALA B 2 2 ? -10.588 67.031 44.235 0.50 53.20 1 ALA D N 1
ATOM 759 C CA . ALA B 2 2 ? -10.914 68.284 43.625 0.50 52.17 1 ALA D CA 1
ATOM 760 C C . ALA B 2 2 ? -9.809 68.672 42.632 0.50 51.90 1 ALA D C 1
ATOM 761 O O . ALA B 2 2 ? -9.585 67.983 41.607 0.50 51.52 1 ALA D O 1
ATOM 763 N N . MET B 2 3 ? -9.124 69.775 42.909 0.50 51.38 2 MET D N 1
ATOM 764 C CA . MET B 2 3 ? -8.058 70.237 42.023 0.50 49.90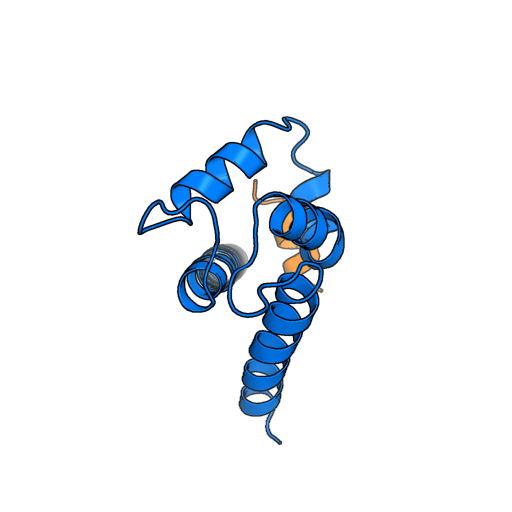 2 MET D CA 1
ATOM 765 C C . MET B 2 3 ? -6.872 69.279 42.128 0.50 47.75 2 MET D C 1
ATOM 766 O O . MET B 2 3 ? -6.135 69.012 41.177 0.50 46.67 2 MET D O 1
ATOM 771 N N . VAL B 2 4 ? -6.699 68.756 43.342 0.50 44.92 3 VAL D N 1
ATOM 772 C CA . VAL B 2 4 ? -5.596 67.823 43.575 0.50 43.62 3 VAL D CA 1
ATOM 773 C C . VAL B 2 4 ? -5.714 66.568 42.737 0.50 42.84 3 VAL D C 1
ATOM 774 O O . VAL B 2 4 ? -4.749 66.211 42.056 0.50 40.36 3 VAL D O 1
ATOM 778 N N . SER B 2 5 ? -6.871 65.903 42.789 0.50 43.86 4 SER D N 1
ATOM 779 C CA . SER B 2 5 ? -7.085 64.700 42.005 0.50 46.49 4 SER D CA 1
ATOM 780 C C . SER B 2 5 ? -6.756 64.886 40.525 0.50 47.71 4 SER D C 1
ATOM 781 O O . SER B 2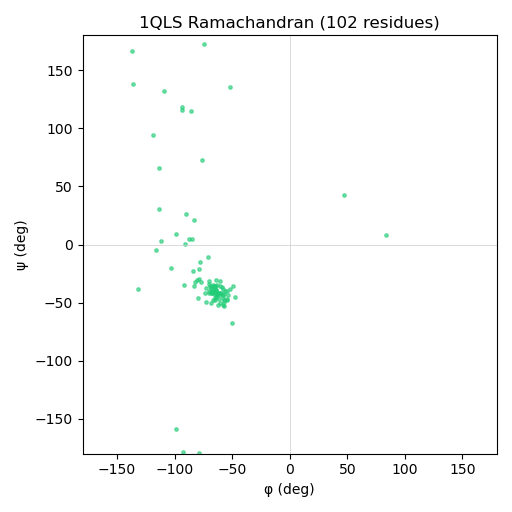 5 ? -6.226 63.979 39.872 0.50 47.89 4 SER D O 1
ATOM 784 N N . ALA B 2 6 ? -7.083 66.058 39.981 0.50 48.42 5 ALA D N 1
ATOM 785 C CA . ALA B 2 6 ? -6.795 66.303 38.565 0.50 49.40 5 ALA D CA 1
ATOM 786 C C . ALA B 2 6 ? -5.294 66.507 38.416 0.50 50.83 5 ALA D C 1
ATOM 787 O O . ALA B 2 6 ? -4.657 66.010 37.488 0.50 51.03 5 ALA D O 1
ATOM 789 N N . PHE B 2 7 ? -4.747 67.262 39.384 0.50 51.27 6 PHE D N 1
ATOM 790 C CA . PHE B 2 7 ? -3.310 67.507 39.288 0.50 53.53 6 PHE D CA 1
ATOM 791 C C . PHE B 2 7 ? -2.571 66.174 39.261 0.50 55.93 6 PHE D C 1
ATOM 792 O O . PHE B 2 7 ? -1.739 65.937 38.387 0.50 56.73 6 PHE D O 1
ATOM 800 N N . LEU B 2 8 ? -2.857 65.338 40.253 0.50 59.13 7 LEU D N 1
ATOM 801 C CA . LEU B 2 8 ? -2.211 64.036 40.382 0.50 61.83 7 LEU D CA 1
ATOM 802 C C . LEU B 2 8 ? -2.253 63.256 39.073 0.50 64.35 7 LEU D C 1
ATOM 803 O O . LEU B 2 8 ? -1.327 62.530 38.719 0.50 63.12 7 LEU D O 1
ATOM 808 N N . LYS B 2 9 ? -3.357 63.425 38.353 0.50 67.84 8 LYS D N 1
ATOM 809 C CA . LYS B 2 9 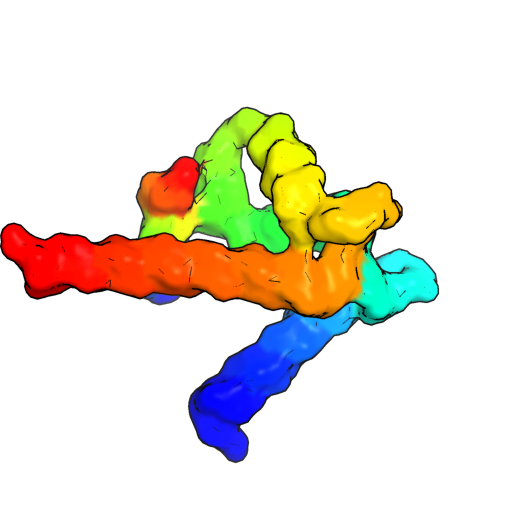? -3.559 62.760 37.074 0.50 72.05 8 LYS D CA 1
ATOM 810 C C . LYS B 2 9 ? -2.591 63.290 36.016 0.50 75.67 8 LYS D C 1
ATOM 811 O O . LYS B 2 9 ? -2.064 62.531 35.209 0.50 75.32 8 LYS D O 1
ATOM 817 N N . GLN B 2 10 ? -2.367 64.596 36.037 0.50 80.18 9 GLN D N 1
ATOM 818 C CA . GLN B 2 10 ? -1.485 65.273 35.103 0.50 84.52 9 GLN D CA 1
ATOM 819 C C . GLN B 2 10 ? -0.015 65.123 35.475 0.50 87.94 9 GLN D C 1
ATOM 820 O O . GLN B 2 10 ? 0.818 64.824 34.613 0.50 89.14 9 GLN D O 1
ATOM 826 N N . ALA B 2 11 ? 0.317 65.330 36.745 0.50 91.20 10 ALA D N 1
ATOM 827 C CA . ALA B 2 11 ? 1.699 65.218 37.193 0.50 94.36 10 ALA D CA 1
ATOM 828 C C . ALA B 2 11 ? 2.090 63.785 37.547 0.50 96.12 10 ALA D C 1
ATOM 829 O O . ALA B 2 11 ? 1.586 63.198 38.496 0.50 96.30 10 ALA D O 1
ATOM 831 N N . TRP B 2 12 ? 3.013 63.239 36.781 0.50 98.09 11 TRP D N 1
ATOM 832 C CA . TRP B 2 12 ? 3.564 61.899 36.905 0.50 99.79 11 TRP D CA 1
ATOM 833 C C . TRP B 2 12 ? 2.886 60.993 35.880 0.50 100.68 11 TRP D C 1
ATOM 834 O O . TRP B 2 12 ? 1.697 61.258 35.577 0.50 101.15 11 TRP D O 1
#

Secondary structure (DSSP, 8-state):
--HHHHHHHHHHHHHHHHHTTSS-TT-B-HHHHHHHHTTTSHHHHHH---THHHHHHHHHH-TT-SSSB-HHHHHHHHHHHHHHHHHHHHHHH--/-HHHHHHHH--

CATH classification: 1.10.238.10

Nearest PDB structures (foldseek):
  1qls-assembly1_A-2  TM=1.011E+00  e=3.889E-15  Sus scrofa
  4pe7-assembly1_A  TM=9.090E-01  e=1.062E-07  Bos taurus
  3zwh-assembly1_B  TM=9.257E-01  e=2.864E-06  Homo sapiens
  4duq-assembly1_A  TM=9.018E-01  e=3.477E-06  Homo sapiens
  4cfq-assembly2_B  TM=9.266E-01  e=7.078E-06  Homo sapiens

Radius of gyration: 14.48 Å; Cα contacts (8 Å, |Δi|>4): 78; chains: 2; bounding box: 28×41×31 Å

Foldseek 3Di:
DDPVVVVVVVLVVLLQVLLPPDPGSQWRALVSVVVCCCPVVVVVNVVDPDPCVSVVVQCVLCVVPPRTHGSVSVVVVVVVVVVVVVVVVCVVPVD/DVVVVVVVVPD

InterPro domains:
  IPR001751 S100/Calcium binding protein 7/8-like, conserved site [PS00303] (61-82)
  IPR002048 EF-hand domain [PF00036] (58-82)
  IPR002048 EF-hand domain [PS50222] (53-88)
  IPR002048 EF-hand domain [SM00054] (57-85)
  IPR011992 EF-hand domain pair [SSF47473] (5-97)
  IPR013787 S100/CaBP-9k-type, calcium binding, subdomain [PF01023] (8-52)
  IPR013787 S100/CaBP-9k-type, calcium binding, subdomain [SM01394] (8-50)
  IPR018247 EF-Hand 1, calcium-binding site [PS00018] (66-78)
  IPR028482 Protein S100-A11 [cd05023] (5-93)